Protein AF-A0A538DAG7-F1 (afdb_monomer)

Sequence (53 aa):
MARQGDALENPATGERLVFRRKTAESGGAVLAFDYFLPAGGSVPLAHVHPRQE

Secondary structure (DSSP, 8-state):
---TT-EEEETTTTEEEEEEE-GGGGTTS--EEEEE--TT---SS----SS--

Structure (mmCIF, N/CA/C/O backbone):
data_AF-A0A538DAG7-F1
#
_entry.id   AF-A0A538DAG7-F1
#
loop_
_atom_site.group_PDB
_atom_site.id
_atom_site.type_symbol
_atom_site.label_atom_id
_atom_site.label_alt_id
_atom_site.label_comp_id
_atom_site.label_asym_id
_atom_site.label_entity_id
_atom_site.label_seq_id
_atom_site.pdbx_PDB_ins_code
_atom_site.Cartn_x
_atom_site.Cartn_y
_atom_site.Cartn_z
_atom_site.occupancy
_atom_site.B_iso_or_equiv
_atom_site.auth_seq_id
_atom_site.auth_comp_id
_atom_site.auth_asym_id
_atom_site.auth_atom_id
_atom_site.pdbx_PDB_model_num
ATOM 1 N N . MET A 1 1 ? 3.332 4.494 15.717 1.00 80.94 1 MET A N 1
ATOM 2 C CA . MET A 1 1 ? 2.098 4.216 14.948 1.00 80.94 1 MET A CA 1
ATOM 3 C C . MET A 1 1 ? 2.044 5.172 13.775 1.00 80.94 1 MET A C 1
ATOM 5 O O . MET A 1 1 ? 2.448 6.315 13.961 1.00 80.94 1 MET A O 1
ATOM 9 N N . ALA A 1 2 ? 1.558 4.713 12.621 1.00 85.94 2 ALA A N 1
ATOM 10 C CA . ALA A 1 2 ? 1.341 5.572 11.461 1.00 85.94 2 ALA A CA 1
ATOM 11 C C . ALA A 1 2 ? 0.317 6.684 11.765 1.00 85.94 2 ALA A C 1
ATOM 13 O O . ALA A 1 2 ? -0.483 6.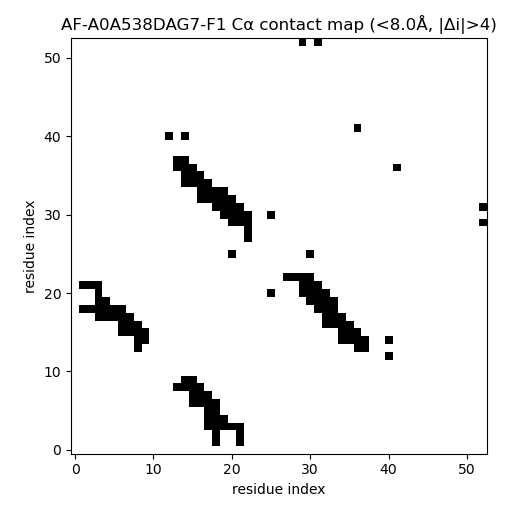577 12.706 1.00 85.94 2 ALA A O 1
ATOM 14 N N . ARG A 1 3 ? 0.346 7.746 10.968 1.00 91.12 3 ARG A N 1
ATOM 15 C CA . ARG A 1 3 ? -0.579 8.884 10.933 1.00 91.12 3 ARG A CA 1
ATOM 16 C C . ARG A 1 3 ? -1.130 9.052 9.520 1.00 91.12 3 ARG A C 1
ATOM 18 O O . ARG A 1 3 ? -0.564 8.534 8.564 1.00 91.12 3 ARG A O 1
ATOM 25 N N . GLN A 1 4 ? -2.245 9.769 9.393 1.00 93.94 4 GLN A N 1
ATOM 26 C CA . GLN A 1 4 ? -2.730 10.180 8.078 1.00 93.94 4 GLN A CA 1
ATOM 27 C C . GLN A 1 4 ? -1.632 10.983 7.363 1.00 93.94 4 GLN A C 1
ATOM 29 O O . GLN A 1 4 ? -1.040 11.880 7.960 1.00 93.94 4 GLN A O 1
ATOM 34 N N . GLY A 1 5 ? -1.362 10.636 6.108 1.00 96.00 5 GLY A N 1
ATOM 35 C CA . GLY A 1 5 ? -0.306 11.230 5.291 1.00 96.00 5 GLY A CA 1
ATOM 36 C C . GLY A 1 5 ? 1.065 10.564 5.421 1.00 96.00 5 GLY A C 1
ATOM 37 O O . GLY A 1 5 ? 1.906 10.795 4.553 1.00 96.00 5 GLY A O 1
ATOM 38 N N . ASP A 1 6 ? 1.294 9.711 6.428 1.00 97.12 6 ASP A N 1
ATOM 39 C CA . ASP A 1 6 ? 2.530 8.926 6.492 1.00 97.12 6 ASP A CA 1
ATOM 40 C C . ASP A 1 6 ? 2.624 8.016 5.260 1.00 97.12 6 ASP A C 1
ATOM 42 O O . ASP A 1 6 ? 1.613 7.485 4.781 1.00 97.12 6 ASP A O 1
ATOM 46 N N . ALA A 1 7 ? 3.845 7.828 4.762 1.00 97.44 7 ALA A N 1
ATOM 47 C CA . ALA A 1 7 ? 4.118 6.995 3.603 1.00 97.44 7 ALA A CA 1
ATOM 48 C C . ALA A 1 7 ? 5.002 5.799 3.964 1.00 97.44 7 ALA A C 1
ATOM 50 O O . ALA A 1 7 ? 5.921 5.912 4.776 1.00 97.44 7 ALA A O 1
ATOM 51 N N . LEU A 1 8 ? 4.725 4.664 3.328 1.00 96.88 8 LEU A N 1
ATOM 52 C CA . LEU A 1 8 ? 5.624 3.518 3.262 1.00 96.88 8 LEU A CA 1
ATOM 53 C C . LEU A 1 8 ? 6.118 3.383 1.829 1.00 96.88 8 LEU A C 1
ATOM 55 O O . LEU A 1 8 ? 5.321 3.454 0.896 1.00 96.88 8 LEU A O 1
ATOM 59 N N . GLU A 1 9 ? 7.416 3.167 1.668 1.00 97.50 9 GLU A N 1
ATOM 60 C CA . GLU A 1 9 ? 8.054 2.976 0.369 1.00 97.50 9 GLU A CA 1
ATOM 61 C C . GLU A 1 9 ? 8.819 1.657 0.380 1.00 97.50 9 GLU A C 1
ATOM 63 O O . GLU A 1 9 ? 9.549 1.358 1.329 1.00 97.50 9 GLU A O 1
ATOM 68 N N . ASN A 1 10 ? 8.642 0.8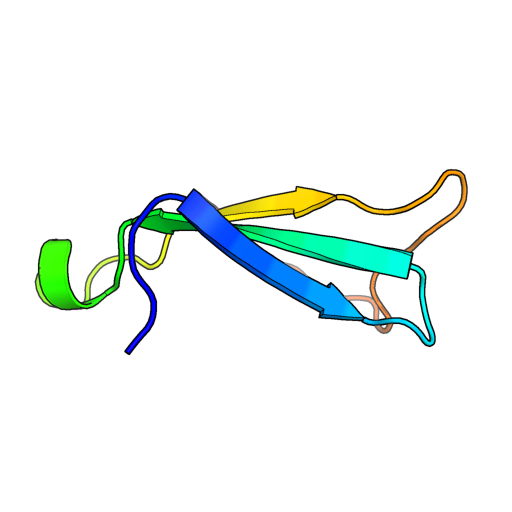58 -0.669 1.00 95.81 10 ASN A N 1
ATOM 69 C CA . ASN A 1 10 ? 9.411 -0.357 -0.878 1.00 95.81 10 ASN A CA 1
ATOM 70 C C . ASN A 1 10 ? 10.515 -0.076 -1.909 1.00 95.81 10 ASN A C 1
ATOM 72 O O . ASN A 1 10 ? 10.226 -0.040 -3.104 1.00 95.81 10 ASN A O 1
ATOM 76 N N . PRO A 1 11 ? 11.785 0.094 -1.499 1.00 95.56 11 PRO A N 1
ATOM 77 C CA . PRO A 1 11 ? 12.859 0.432 -2.431 1.00 95.56 11 PRO A CA 1
ATOM 78 C C . PRO A 1 11 ? 13.182 -0.695 -3.423 1.00 95.56 11 PRO A C 1
ATOM 80 O O . PRO A 1 11 ? 13.778 -0.428 -4.461 1.00 95.56 11 PRO A O 1
ATOM 83 N N . ALA A 1 12 ? 12.799 -1.944 -3.134 1.00 94.94 12 ALA A N 1
ATOM 84 C CA . ALA A 1 12 ? 13.039 -3.069 -4.035 1.00 94.94 12 ALA A CA 1
ATOM 85 C C . ALA A 1 12 ? 12.071 -3.089 -5.230 1.00 94.94 12 ALA A C 1
ATOM 87 O O . ALA A 1 12 ? 12.437 -3.565 -6.302 1.00 94.94 12 ALA A O 1
ATOM 88 N N . THR 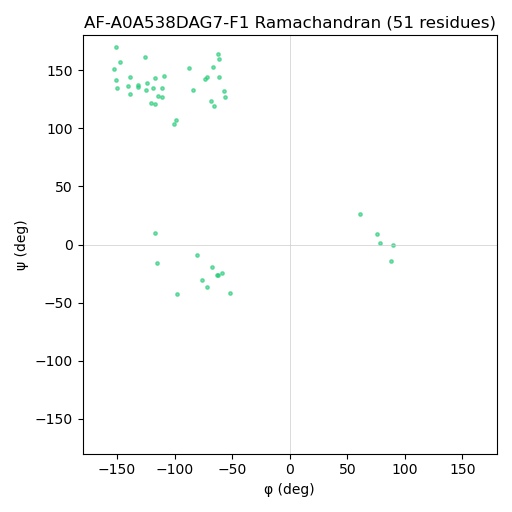A 1 13 ? 10.847 -2.586 -5.053 1.00 93.94 13 THR A N 1
ATOM 89 C CA . THR A 1 13 ? 9.785 -2.617 -6.075 1.00 93.94 13 THR A CA 1
ATOM 90 C C . THR A 1 13 ? 9.370 -1.228 -6.560 1.00 93.94 13 THR A C 1
ATOM 92 O O . THR A 1 13 ? 8.729 -1.110 -7.599 1.00 93.94 13 THR A O 1
ATOM 95 N N . GLY A 1 14 ? 9.735 -0.170 -5.831 1.00 95.31 14 GLY A N 1
ATOM 96 C CA . GLY A 1 14 ? 9.317 1.209 -6.089 1.00 95.31 14 GLY A CA 1
ATOM 97 C C . GLY A 1 14 ? 7.875 1.515 -5.670 1.00 95.31 14 GLY A C 1
ATOM 98 O O . GLY A 1 14 ? 7.358 2.578 -6.006 1.00 95.31 14 GLY A O 1
ATOM 99 N N . GLU A 1 15 ? 7.209 0.596 -4.970 1.00 97.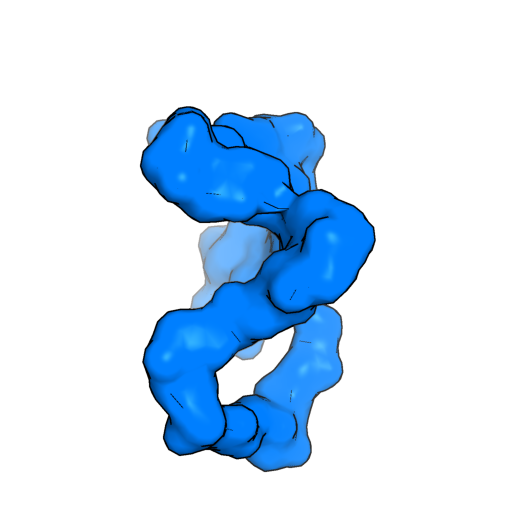38 15 GLU A N 1
ATOM 100 C CA . GLU A 1 15 ? 5.824 0.765 -4.527 1.00 97.38 15 GLU A CA 1
ATOM 101 C C . GLU A 1 15 ? 5.741 1.760 -3.370 1.00 97.38 15 GLU A C 1
ATOM 103 O O . GLU A 1 15 ? 6.595 1.772 -2.476 1.00 97.38 15 GLU A O 1
ATOM 108 N N . ARG A 1 16 ? 4.680 2.569 -3.359 1.00 97.75 16 ARG A N 1
ATOM 109 C CA . ARG A 1 16 ? 4.420 3.540 -2.295 1.00 97.75 16 ARG A CA 1
ATOM 110 C C . ARG A 1 16 ? 2.985 3.441 -1.805 1.00 97.75 16 ARG A C 1
ATOM 112 O O . ARG A 1 16 ? 2.048 3.415 -2.596 1.00 97.75 16 ARG A O 1
ATOM 119 N N . LEU A 1 17 ? 2.815 3.464 -0.490 1.00 97.00 17 LEU A N 1
ATOM 120 C CA . LEU A 1 17 ? 1.523 3.493 0.186 1.00 97.00 17 LEU A CA 1
ATOM 121 C C . LEU A 1 17 ? 1.417 4.765 1.023 1.00 97.00 17 LEU A C 1
ATOM 123 O O . LEU A 1 17 ? 2.357 5.082 1.748 1.00 97.00 17 LEU A O 1
ATOM 127 N N . VAL A 1 18 ? 0.288 5.474 0.963 1.00 97.88 18 VAL A N 1
ATOM 128 C CA . VAL A 1 18 ? 0.027 6.664 1.794 1.00 97.88 18 VAL A CA 1
ATOM 129 C C . VAL A 1 18 ? -1.220 6.454 2.647 1.00 97.88 18 VAL A C 1
ATOM 131 O O . VAL A 1 18 ? -2.311 6.239 2.123 1.00 97.88 18 VAL A O 1
ATOM 134 N N . PHE A 1 19 ? -1.084 6.544 3.971 1.00 96.81 19 PHE A N 1
ATOM 135 C CA . PHE A 1 19 ? -2.199 6.315 4.894 1.00 96.81 19 PHE A CA 1
ATOM 136 C C . PHE A 1 19 ? -3.266 7.415 4.785 1.00 96.81 19 PHE A C 1
ATOM 138 O O . PHE A 1 19 ? -2.986 8.592 5.016 1.00 96.81 19 PHE A O 1
ATOM 145 N N . ARG A 1 20 ? -4.519 7.032 4.505 1.00 95.88 20 ARG A N 1
ATOM 146 C CA . ARG A 1 20 ? -5.684 7.937 4.473 1.00 95.88 20 ARG A CA 1
ATOM 147 C C . ARG A 1 20 ? -6.482 7.901 5.764 1.00 95.88 20 ARG A C 1
ATOM 149 O O . ARG A 1 20 ? -6.884 8.951 6.257 1.00 95.88 20 ARG A O 1
ATOM 156 N N . ARG A 1 21 ? -6.702 6.708 6.312 1.00 94.44 21 ARG A N 1
ATOM 157 C CA . ARG A 1 21 ? -7.434 6.496 7.564 1.00 94.44 21 ARG A CA 1
ATOM 158 C C . ARG A 1 21 ? -6.908 5.258 8.263 1.00 94.44 21 ARG A C 1
ATOM 160 O O . ARG A 1 21 ? -6.736 4.221 7.630 1.00 94.44 21 ARG A O 1
ATOM 167 N N . LYS A 1 22 ? -6.687 5.349 9.568 1.00 91.94 22 LYS A N 1
ATOM 168 C CA . LYS A 1 22 ? -6.222 4.243 10.410 1.00 91.94 22 LYS A CA 1
ATOM 169 C C . LYS A 1 22 ? -7.398 3.421 10.920 1.00 91.94 22 LYS A C 1
ATOM 171 O O . LYS A 1 22 ? -8.462 3.964 11.207 1.00 91.94 22 LYS A O 1
ATOM 176 N N . THR A 1 23 ? -7.152 2.141 11.182 1.00 92.00 23 THR A N 1
ATOM 177 C CA . THR A 1 23 ? -8.127 1.233 11.814 1.00 92.00 23 THR A CA 1
ATOM 178 C C . THR A 1 23 ? -8.716 1.796 13.109 1.00 92.00 23 THR A C 1
ATOM 180 O O . THR A 1 23 ? -9.921 1.729 13.327 1.00 92.00 23 THR A O 1
ATOM 183 N N . ALA A 1 24 ? -7.891 2.414 13.959 1.00 91.44 24 ALA A N 1
ATOM 184 C CA . ALA A 1 24 ? -8.346 2.995 15.223 1.00 91.44 24 ALA A CA 1
ATOM 185 C C . ALA A 1 24 ? -9.355 4.151 15.043 1.00 91.44 24 ALA A C 1
ATOM 187 O O . ALA A 1 24 ? -10.190 4.371 15.912 1.00 91.44 24 ALA A O 1
ATOM 188 N N . GLU A 1 25 ? -9.322 4.865 13.913 1.00 91.38 25 GLU A N 1
ATOM 189 C CA . GLU A 1 25 ? -10.226 5.992 13.612 1.00 91.38 25 GLU A CA 1
ATOM 190 C C . GLU A 1 25 ? -11.600 5.527 13.109 1.00 91.38 25 GLU A C 1
ATOM 192 O O . GLU A 1 25 ? -12.513 6.331 12.917 1.00 91.38 25 GLU A O 1
ATOM 197 N N . SER A 1 26 ? -11.750 4.234 12.833 1.00 92.12 26 SER A N 1
ATOM 198 C CA . SER A 1 26 ? -12.992 3.602 12.386 1.00 92.12 26 SER A CA 1
ATOM 199 C C .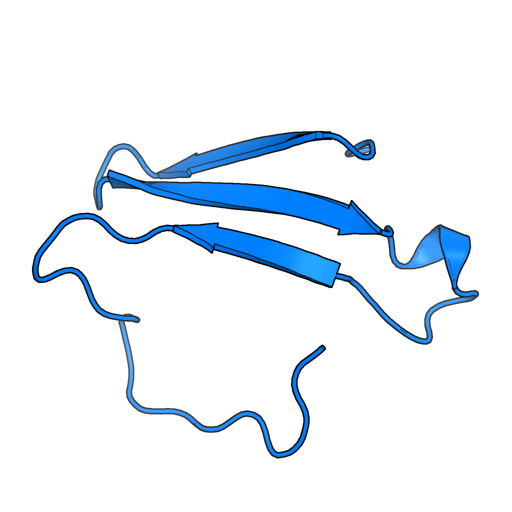 SER A 1 26 ? -13.511 2.558 13.375 1.00 92.12 26 SER A C 1
ATOM 201 O O . SER A 1 26 ? -14.419 1.805 13.038 1.00 92.12 26 SER A O 1
ATOM 203 N N . GLY A 1 27 ? -12.931 2.474 14.578 1.00 94.25 27 GLY A N 1
ATOM 204 C CA . GLY A 1 27 ? -13.263 1.412 15.532 1.00 94.25 27 GLY A CA 1
ATOM 205 C C . GLY A 1 27 ? -12.947 0.008 15.000 1.00 94.25 27 GLY A C 1
ATOM 206 O O . GLY A 1 27 ? -13.597 -0.953 15.391 1.00 94.25 27 GLY A O 1
ATOM 207 N N . GLY A 1 28 ? -11.978 -0.111 14.087 1.00 93.50 28 GLY A N 1
ATOM 208 C CA . GLY A 1 28 ? -11.578 -1.3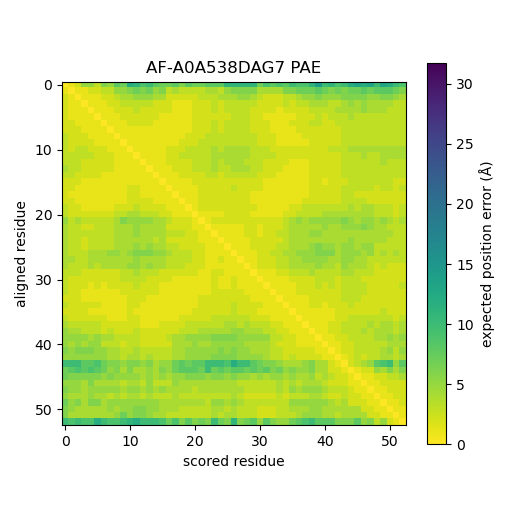74 13.464 1.00 93.50 28 GLY A CA 1
ATOM 209 C C . GLY A 1 28 ? -12.324 -1.732 12.177 1.00 93.50 28 GLY A C 1
ATOM 210 O O . GLY A 1 28 ? -12.012 -2.762 11.590 1.00 93.50 28 GLY A O 1
ATOM 211 N N . ALA A 1 29 ? -13.265 -0.905 11.711 1.00 93.94 29 ALA A N 1
ATOM 212 C CA . ALA A 1 29 ? -14.062 -1.218 10.524 1.00 93.94 29 ALA A CA 1
ATOM 213 C C . ALA A 1 29 ? -13.272 -1.132 9.204 1.00 93.94 29 ALA A C 1
ATOM 215 O O . ALA A 1 29 ? -13.506 -1.928 8.300 1.00 93.94 29 ALA A O 1
ATOM 216 N N . VAL A 1 30 ? -12.345 -0.173 9.085 1.00 94.06 30 VAL A N 1
ATOM 217 C CA . VAL A 1 30 ? -11.578 0.060 7.849 1.00 94.06 30 VAL A CA 1
ATOM 218 C C . VAL A 1 30 ? -10.184 0.635 8.109 1.00 94.06 30 VAL A C 1
ATOM 220 O O . VAL A 1 30 ? -9.997 1.494 8.977 1.00 94.06 30 VAL A O 1
ATOM 223 N N . LEU A 1 31 ? -9.218 0.173 7.314 1.00 94.19 31 LEU A N 1
ATOM 224 C CA . LEU A 1 31 ? -7.938 0.824 7.040 1.00 94.19 31 LEU A CA 1
ATOM 225 C C . LEU A 1 31 ? -7.979 1.287 5.582 1.00 94.19 31 LEU A C 1
ATOM 227 O O . LEU A 1 31 ? -8.235 0.459 4.716 1.00 94.19 31 LEU A O 1
ATOM 231 N N . ALA A 1 32 ? -7.705 2.563 5.317 1.00 95.88 32 ALA A N 1
ATOM 232 C CA . ALA A 1 32 ? -7.705 3.103 3.957 1.00 95.88 32 ALA A CA 1
ATOM 233 C C . ALA A 1 32 ? -6.355 3.748 3.631 1.00 95.88 32 ALA A C 1
ATOM 235 O O . ALA A 1 32 ? -5.773 4.455 4.468 1.00 95.88 32 ALA A O 1
ATOM 236 N N . PHE A 1 33 ? -5.869 3.524 2.414 1.00 96.81 33 PHE A N 1
ATOM 237 C CA . PHE A 1 33 ? -4.605 4.055 1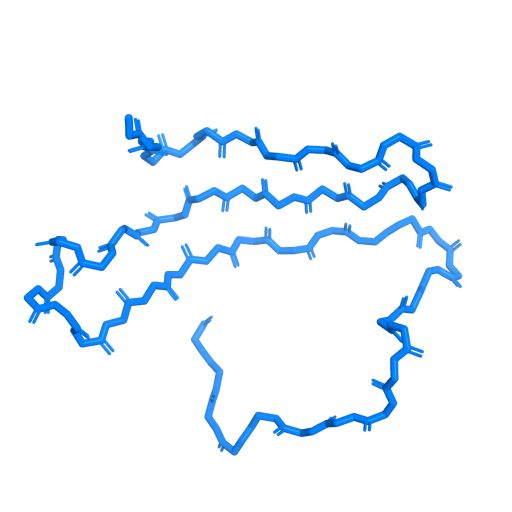.919 1.00 96.81 33 PHE A CA 1
ATOM 238 C C . PHE A 1 33 ? -4.620 4.205 0.397 1.00 96.81 33 PHE A C 1
ATOM 240 O O . PHE A 1 33 ? -5.261 3.430 -0.303 1.00 96.81 33 PHE A O 1
ATOM 247 N N . ASP A 1 34 ? -3.854 5.169 -0.105 1.00 97.25 34 ASP A N 1
ATOM 248 C CA . ASP A 1 34 ? -3.571 5.267 -1.535 1.00 97.25 34 ASP A CA 1
ATOM 249 C C . ASP A 1 34 ? -2.393 4.342 -1.857 1.00 97.25 34 ASP A C 1
ATOM 251 O O . ASP A 1 34 ? -1.382 4.373 -1.145 1.00 97.25 34 ASP A O 1
ATOM 255 N N . TYR A 1 35 ? -2.506 3.535 -2.916 1.00 96.44 35 TYR A N 1
ATOM 256 C CA . TYR A 1 35 ? -1.445 2.628 -3.356 1.00 96.44 35 TYR A CA 1
ATOM 257 C C . TYR A 1 35 ? -0.938 2.989 -4.750 1.00 96.44 35 TYR A C 1
ATOM 259 O O . TYR A 1 35 ? -1.696 3.006 -5.719 1.00 96.44 35 TYR A O 1
ATOM 267 N N . PHE A 1 36 ? 0.358 3.273 -4.844 1.00 97.38 36 PHE A N 1
ATOM 268 C CA . PHE A 1 36 ? 1.029 3.703 -6.061 1.00 97.38 36 PHE A CA 1
ATOM 269 C C . PHE A 1 36 ? 2.030 2.643 -6.501 1.00 97.38 36 PHE A C 1
ATOM 271 O O . PHE A 1 36 ? 2.914 2.243 -5.740 1.00 97.38 36 PHE A O 1
ATOM 278 N N . LEU A 1 37 ? 1.908 2.244 -7.763 1.00 96.81 37 LEU A N 1
ATOM 279 C CA . LEU A 1 37 ? 2.844 1.364 -8.445 1.00 96.81 37 LEU A CA 1
ATOM 280 C C . LEU A 1 37 ? 3.612 2.180 -9.495 1.00 96.81 37 LEU A C 1
ATOM 282 O O . LEU A 1 37 ? 3.020 3.068 -10.121 1.00 96.81 37 LEU A O 1
ATOM 286 N N . PRO A 1 38 ? 4.901 1.892 -9.735 1.00 96.44 38 PRO A N 1
ATOM 287 C CA . PRO A 1 38 ? 5.589 2.430 -10.901 1.00 96.44 38 PRO A CA 1
ATOM 288 C C . PRO A 1 38 ? 4.929 1.930 -12.195 1.00 96.44 38 PRO A C 1
ATOM 290 O O . PRO A 1 38 ? 4.168 0.959 -12.199 1.00 96.44 38 PRO A O 1
ATOM 293 N N . ALA A 1 39 ? 5.233 2.577 -13.321 1.00 96.31 39 ALA A N 1
ATOM 294 C CA . ALA A 1 39 ? 4.741 2.131 -14.622 1.00 96.31 39 ALA A CA 1
ATOM 295 C C . ALA A 1 39 ? 5.149 0.667 -14.887 1.00 96.31 39 ALA A C 1
ATOM 297 O O . ALA A 1 39 ? 6.322 0.317 -14.779 1.00 96.31 39 ALA A O 1
ATOM 298 N N . GLY A 1 40 ? 4.174 -0.186 -15.216 1.00 94.50 40 GLY A N 1
ATOM 299 C CA . GLY A 1 40 ? 4.385 -1.630 -15.388 1.00 94.50 40 GLY A CA 1
ATOM 300 C C . GLY A 1 40 ? 4.478 -2.436 -14.083 1.00 94.50 40 GLY A C 1
ATOM 301 O O . GLY A 1 40 ? 4.662 -3.649 -14.141 1.00 94.50 40 GLY A O 1
ATOM 302 N N . GLY A 1 41 ? 4.338 -1.794 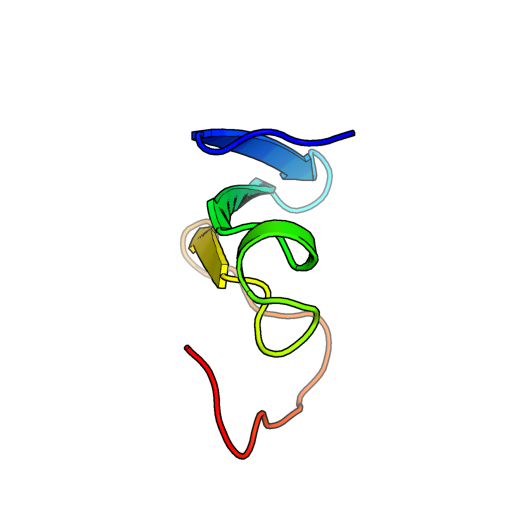-12.919 1.00 92.75 41 GLY A N 1
ATOM 303 C CA . GLY A 1 41 ? 4.262 -2.465 -11.625 1.00 92.75 41 GLY A CA 1
ATOM 304 C C . GLY A 1 41 ? 2.988 -3.300 -11.478 1.00 92.75 41 GLY A C 1
ATOM 305 O O . GLY A 1 41 ? 1.957 -3.022 -12.091 1.00 92.75 41 GLY A O 1
ATOM 306 N N . SER A 1 42 ? 3.061 -4.337 -10.649 1.00 92.38 42 SER A N 1
ATOM 307 C CA . SER A 1 42 ? 1.937 -5.227 -10.355 1.00 92.38 42 SER A CA 1
ATOM 308 C C . SER A 1 42 ? 2.031 -5.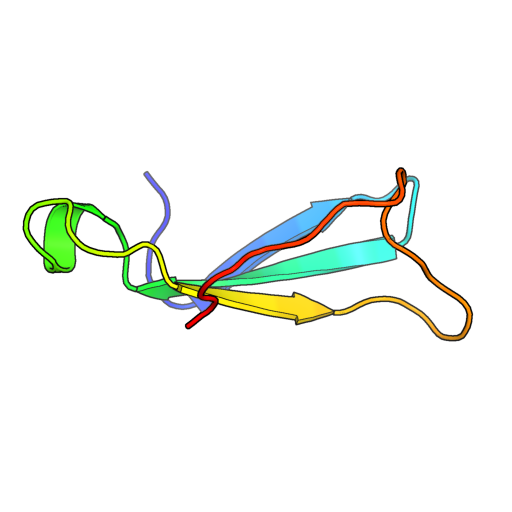743 -8.925 1.00 92.38 42 SER A C 1
ATOM 310 O O . SER A 1 42 ? 3.115 -5.775 -8.344 1.00 92.38 42 SER A O 1
ATOM 312 N N . VAL A 1 43 ? 0.894 -6.153 -8.363 1.00 90.75 43 VAL A N 1
ATOM 313 C CA . VAL A 1 43 ? 0.879 -6.829 -7.064 1.00 90.75 43 VAL A CA 1
ATOM 314 C C . VAL A 1 43 ? 1.446 -8.252 -7.199 1.00 90.75 43 VAL A C 1
ATOM 316 O O . VAL A 1 43 ? 1.190 -8.902 -8.214 1.00 90.75 43 VAL A O 1
ATOM 319 N N . PRO A 1 44 ? 2.186 -8.775 -6.199 1.00 82.50 44 PRO A N 1
ATOM 320 C CA . PRO A 1 44 ? 3.025 -9.971 -6.368 1.00 82.50 44 PRO A CA 1
ATOM 321 C C . PRO A 1 44 ? 2.279 -11.258 -6.738 1.00 82.50 44 PRO A C 1
ATOM 323 O O . PRO A 1 44 ? 2.865 -12.172 -7.312 1.00 82.50 44 PRO A O 1
ATOM 326 N N . LEU A 1 45 ? 1.002 -11.358 -6.368 1.00 88.88 45 LEU A N 1
ATOM 327 C CA . LEU A 1 45 ? 0.178 -12.545 -6.568 1.00 88.88 45 LEU A CA 1
ATOM 328 C C . LEU A 1 45 ? -1.217 -12.141 -7.024 1.00 88.88 45 LEU A C 1
ATOM 330 O O . LEU A 1 45 ? -1.775 -11.155 -6.540 1.00 88.88 45 LEU A O 1
ATOM 334 N N . ALA A 1 46 ? -1.808 -12.950 -7.899 1.00 91.69 46 ALA A N 1
ATOM 335 C CA . ALA A 1 46 ? -3.205 -12.799 -8.267 1.00 91.69 46 ALA A CA 1
ATOM 336 C C . ALA A 1 46 ? -4.098 -13.080 -7.048 1.00 91.69 46 ALA A C 1
ATOM 338 O O . ALA A 1 46 ? -4.087 -14.175 -6.487 1.00 91.69 46 ALA A O 1
ATOM 339 N N . HIS A 1 47 ? -4.870 -12.078 -6.643 1.00 94.88 47 HIS A N 1
ATOM 340 C CA . HIS A 1 47 ? -5.866 -12.169 -5.582 1.00 94.88 47 HIS A CA 1
ATOM 341 C C . HIS A 1 47 ? -6.996 -11.174 -5.858 1.00 94.88 47 HIS A C 1
ATOM 343 O O . HIS A 1 47 ? -6.902 -10.343 -6.761 1.00 94.88 47 HIS A O 1
ATOM 349 N N . VAL A 1 48 ? -8.081 -11.281 -5.092 1.00 94.56 48 VAL A N 1
ATOM 350 C CA . VAL A 1 48 ? -9.254 -10.415 -5.224 1.00 94.56 48 VAL A CA 1
ATOM 351 C C . VAL A 1 48 ? -9.662 -9.908 -3.851 1.00 94.56 48 VAL A C 1
ATOM 353 O O . VAL A 1 48 ? -9.736 -10.679 -2.895 1.00 94.56 48 VAL A O 1
ATOM 356 N N . HIS A 1 49 ? -9.991 -8.622 -3.785 1.00 92.88 49 HIS A N 1
ATOM 357 C CA . HIS A 1 49 ? -10.696 -8.013 -2.666 1.00 92.88 49 HIS A CA 1
ATOM 358 C C . HIS A 1 49 ? -12.182 -7.902 -3.033 1.00 92.88 49 HIS A C 1
ATOM 360 O O . HIS A 1 49 ? -12.531 -7.058 -3.857 1.00 92.88 49 HIS A O 1
ATOM 366 N N . PRO A 1 50 ? -13.087 -8.719 -2.451 1.00 95.00 50 PRO A N 1
ATOM 367 C CA . PRO A 1 50 ? -14.522 -8.619 -2.746 1.00 95.00 50 PRO A CA 1
ATOM 368 C C . PRO A 1 50 ? -15.111 -7.238 -2.424 1.00 95.00 50 PRO A C 1
ATOM 370 O O . PRO A 1 50 ? -16.137 -6.855 -2.980 1.00 95.00 50 PRO A O 1
ATOM 373 N N . ARG A 1 51 ? -14.466 -6.504 -1.508 1.00 91.12 51 ARG A N 1
ATOM 374 C CA . ARG A 1 51 ? -14.671 -5.080 -1.240 1.00 91.12 51 ARG A CA 1
ATOM 375 C C . ARG A 1 51 ? -13.314 -4.428 -0.983 1.00 91.12 51 ARG A C 1
ATOM 377 O O . ARG A 1 51 ? -12.508 -5.003 -0.253 1.00 91.12 51 ARG A O 1
ATOM 384 N N . GLN A 1 52 ? -13.096 -3.252 -1.559 1.00 91.81 52 GLN A N 1
ATOM 385 C CA . GLN A 1 52 ? -11.920 -2.411 -1.343 1.00 91.81 52 GLN A CA 1
ATOM 386 C C . GLN A 1 52 ? -12.393 -0.956 -1.241 1.00 91.81 52 GLN A C 1
ATOM 388 O O . GLN A 1 52 ? -13.181 -0.528 -2.086 1.00 91.81 52 GLN A O 1
ATOM 393 N N . GLU A 1 53 ? -11.966 -0.254 -0.189 1.00 81.69 53 GLU A N 1
ATOM 394 C CA . GLU A 1 53 ? -12.183 1.191 0.006 1.00 81.69 53 GLU A CA 1
ATOM 395 C C . GLU A 1 53 ? -10.935 1.990 -0.364 1.00 81.69 53 GLU A C 1
ATOM 397 O O . GLU A 1 53 ? -9.820 1.459 -0.145 1.00 81.69 53 GLU A O 1
#

Mean predicted aligned error: 3.0 Å

Foldseek 3Di:
DDDQQDKDADPVFRKMKGWHDDCVNVVNPDTDIDIDGPVVGDDPDDDDDPDDD

pLDDT: mean 93.72, std 3.85, range [80.94, 97.88]

Radius of gyration: 12.53 Å; Cα contacts (8 Å, |Δi|>4): 68; chains: 1; bounding box: 28×24×31 Å

Solvent-accessible surface area (backbone atoms only — not comparable to full-atom values): 3537 Å² total; per-residue (Å²): 130,89,51,72,70,42,71,50,72,40,88,93,76,59,34,37,38,33,34,65,41,52,32,81,84,49,80,64,76,45,69,34,54,52,80,46,65,46,93,91,55,76,76,96,62,97,79,82,68,100,71,82,117